Protein AF-A0AAE0REN6-F1 (afdb_monomer_lite)

Secondary structure (DSSP, 8-state):
-EEEE----SSS---EEEEEEEETTTTEEEEEEE--S----S-----S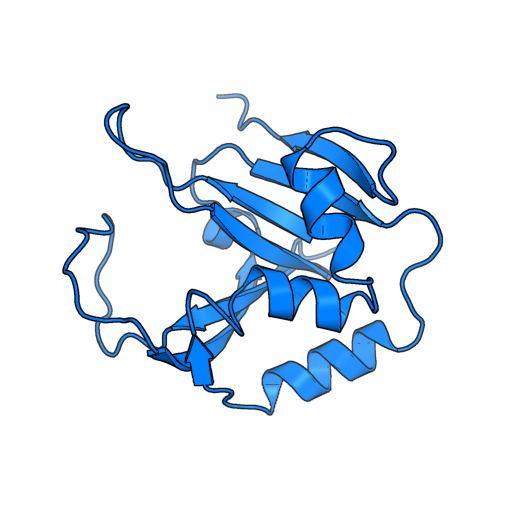--SEEEEEEEEEEHHHHHTTS-EEEEEESSPPPTTHHHHHHHHTT--PEEESSSSSHHHHHHHHTT--THHHHHHHHTSS-SEEEEEE----

Foldseek 3Di:
DKKAWDDDPPDDDTDIFDWDQPDPVQQKTKWKDAPDPDDDDDDPDDDDDPQKHWMAIDIDHPCVVHPQTKMKDWAQADDQDPCLVVLSVVVNVDRDMDGPPPHHRVNSRCSSRVHDCVQVVCVVVVDDHSTDMDIDHPPD

Structure (mmCIF, N/CA/C/O backbone):
data_AF-A0AAE0REN6-F1
#
_entry.id   AF-A0AAE0REN6-F1
#
loop_
_atom_site.group_PDB
_atom_site.id
_atom_site.type_symbol
_atom_site.label_atom_id
_atom_site.label_alt_id
_atom_site.label_comp_id
_atom_site.label_asym_id
_atom_site.label_entity_id
_atom_site.label_seq_id
_atom_site.pdbx_PDB_ins_code
_atom_site.Cartn_x
_atom_site.Cartn_y
_atom_site.Cartn_z
_atom_site.occupancy
_atom_site.B_iso_or_equiv
_atom_site.auth_seq_id
_atom_site.auth_comp_id
_atom_site.auth_asym_id
_atom_site.auth_atom_id
_atom_site.pdbx_PDB_model_num
ATOM 1 N N . MET A 1 1 ? -3.403 2.922 3.551 1.00 88.00 1 MET A N 1
ATOM 2 C CA . MET A 1 1 ? -2.398 2.866 2.470 1.00 88.00 1 MET A CA 1
ATOM 3 C C . MET A 1 1 ? -2.086 4.286 2.042 1.00 88.00 1 MET A C 1
ATOM 5 O O . MET A 1 1 ? -3.003 5.085 1.962 1.00 88.00 1 MET A O 1
ATOM 9 N N . VAL A 1 2 ? -0.824 4.604 1.794 1.00 85.62 2 VAL A N 1
ATOM 10 C CA . VAL A 1 2 ? -0.364 5.887 1.260 1.00 85.62 2 VAL A CA 1
ATOM 11 C C . VAL A 1 2 ? 0.095 5.655 -0.170 1.00 85.62 2 VAL A C 1
ATOM 13 O O . VAL A 1 2 ? 0.844 4.714 -0.417 1.00 85.62 2 VAL A O 1
ATOM 16 N N . LYS A 1 3 ? -0.367 6.488 -1.099 1.00 86.56 3 LYS A N 1
ATOM 17 C CA . LYS A 1 3 ? 0.061 6.515 -2.498 1.00 86.56 3 LYS A CA 1
ATOM 18 C C . LYS A 1 3 ? 0.764 7.838 -2.752 1.00 86.56 3 LYS A C 1
ATOM 20 O O . LYS A 1 3 ? 0.132 8.889 -2.662 1.00 86.56 3 LYS A O 1
ATOM 25 N N . CYS A 1 4 ? 2.037 7.775 -3.106 1.00 83.12 4 CYS A N 1
ATOM 26 C CA . CYS A 1 4 ? 2.821 8.936 -3.490 1.00 83.12 4 CYS A CA 1
ATOM 27 C C . CYS A 1 4 ? 3.056 8.928 -5.006 1.00 83.12 4 CYS A C 1
ATOM 29 O O . CYS A 1 4 ? 3.311 7.871 -5.590 1.00 83.12 4 CYS A O 1
ATOM 31 N N . GLY A 1 5 ? 2.924 10.086 -5.655 1.00 68.94 5 GLY A N 1
ATOM 32 C CA . GLY A 1 5 ? 3.314 10.253 -7.056 1.00 68.94 5 GLY A CA 1
ATOM 33 C C . GLY A 1 5 ? 4.799 10.579 -7.172 1.00 68.94 5 GLY A C 1
ATOM 34 O O . GLY A 1 5 ? 5.310 11.381 -6.395 1.00 68.94 5 GLY A O 1
ATOM 35 N N . SER A 1 6 ? 5.493 9.996 -8.150 1.00 57.34 6 SER A N 1
ATOM 36 C CA . SER A 1 6 ? 6.820 10.485 -8.525 1.00 57.34 6 SER A CA 1
ATOM 37 C C . SER A 1 6 ? 6.697 11.881 -9.144 1.00 57.34 6 SER A C 1
ATOM 39 O O . SER A 1 6 ? 5.982 12.059 -10.131 1.00 57.34 6 SER A O 1
ATOM 41 N N . SER A 1 7 ? 7.392 12.873 -8.583 1.00 48.06 7 SER A N 1
ATOM 42 C CA . SER A 1 7 ? 7.607 14.165 -9.239 1.00 48.06 7 SER A CA 1
ATOM 43 C C . SER A 1 7 ? 8.411 13.938 -10.513 1.00 48.06 7 SER A C 1
ATOM 45 O O . SER A 1 7 ? 9.617 13.712 -10.486 1.00 48.06 7 SER A O 1
ATOM 47 N N . SER A 1 8 ? 7.734 13.987 -11.649 1.00 45.44 8 SER A N 1
ATOM 48 C CA . SER A 1 8 ? 8.374 14.299 -12.918 1.00 45.44 8 SER A CA 1
ATOM 49 C C . SER A 1 8 ? 7.598 15.451 -13.519 1.00 45.44 8 SER A C 1
ATOM 51 O O . SER A 1 8 ? 6.374 15.353 -13.625 1.00 45.44 8 SER A O 1
ATOM 53 N N . ASP A 1 9 ? 8.311 16.514 -13.874 1.00 40.34 9 ASP A N 1
ATOM 54 C CA . ASP A 1 9 ? 7.831 17.802 -14.376 1.00 40.34 9 ASP A CA 1
ATOM 55 C C . ASP A 1 9 ? 7.038 17.698 -15.700 1.00 40.34 9 ASP A C 1
ATOM 57 O O . ASP A 1 9 ? 7.424 18.226 -16.738 1.00 40.34 9 ASP A O 1
ATOM 61 N N . GLY A 1 10 ? 5.894 17.010 -15.677 1.00 42.62 10 GLY A N 1
ATOM 62 C CA . GLY A 1 10 ? 4.833 17.129 -16.673 1.00 42.62 10 GLY A CA 1
ATOM 63 C C . GLY A 1 10 ? 5.034 16.445 -18.030 1.00 42.62 10 GLY A C 1
ATOM 64 O O . GLY A 1 10 ? 4.489 16.955 -19.003 1.00 42.62 10 GLY A O 1
ATOM 65 N N . SER A 1 11 ? 5.742 15.310 -18.150 1.00 41.16 11 SER A N 1
ATOM 66 C CA . SER A 1 11 ? 5.912 14.665 -19.477 1.00 41.16 11 SER A CA 1
ATOM 67 C C . SER A 1 11 ? 5.836 13.124 -19.541 1.00 41.16 11 SER A C 1
ATOM 69 O O . SER A 1 11 ? 6.298 12.515 -20.502 1.00 41.16 11 SER A O 1
ATOM 71 N N . GLY A 1 12 ? 5.212 12.445 -18.573 1.00 40.09 12 GLY A N 1
ATOM 72 C CA . GLY A 1 12 ? 4.959 10.999 -18.691 1.00 40.09 12 GLY A CA 1
ATOM 73 C C . GLY A 1 12 ? 3.935 10.461 -17.689 1.00 40.09 12 GLY A C 1
ATOM 74 O O . GLY A 1 12 ? 3.656 11.139 -16.698 1.00 40.09 12 GLY A O 1
ATOM 75 N N . PRO A 1 13 ? 3.352 9.265 -17.923 1.00 44.62 13 PRO A N 1
ATOM 76 C CA . PRO A 1 13 ? 2.513 8.603 -16.929 1.00 44.62 13 PRO A CA 1
ATOM 77 C C . PRO A 1 13 ? 3.385 8.280 -15.711 1.00 44.62 13 PRO A C 1
ATOM 79 O O . PRO A 1 13 ? 4.190 7.351 -15.737 1.00 44.62 13 PRO A O 1
ATOM 82 N N . GLY A 1 14 ? 3.284 9.108 -14.671 1.00 56.56 14 GLY A N 1
ATOM 83 C CA . GLY A 1 14 ? 4.078 8.962 -13.456 1.00 56.56 14 GLY A CA 1
ATOM 84 C C . GLY A 1 14 ? 3.857 7.594 -12.811 1.00 56.56 14 GLY A C 1
ATOM 85 O O . GLY A 1 14 ? 2.729 7.100 -12.745 1.00 56.56 14 GLY A O 1
ATOM 86 N N . TYR A 1 15 ? 4.936 6.979 -12.328 1.00 65.81 15 TYR A N 1
ATOM 87 C CA . TYR A 1 15 ? 4.833 5.782 -11.502 1.00 65.81 15 TYR A CA 1
ATOM 88 C C . TYR A 1 15 ? 4.342 6.181 -10.107 1.00 65.81 15 TYR A C 1
ATOM 90 O O . TYR A 1 15 ? 4.764 7.195 -9.547 1.00 65.81 15 TYR A O 1
ATOM 98 N N . TYR A 1 16 ? 3.429 5.393 -9.547 1.00 76.69 16 TYR A N 1
ATOM 99 C CA . TYR A 1 16 ? 2.941 5.603 -8.191 1.00 76.69 16 TYR A CA 1
ATOM 100 C C . TYR A 1 16 ? 3.556 4.578 -7.256 1.00 76.69 16 TYR A C 1
ATOM 102 O O . TYR A 1 16 ? 3.544 3.382 -7.542 1.00 76.69 16 TYR A O 1
ATOM 110 N N . HIS A 1 17 ? 4.032 5.047 -6.108 1.00 87.12 17 HIS A N 1
ATOM 111 C CA . HIS A 1 17 ? 4.580 4.188 -5.070 1.00 87.12 17 HIS A CA 1
ATOM 112 C C . HIS A 1 17 ? 3.618 4.081 -3.891 1.00 87.12 17 HIS A C 1
ATOM 114 O O . HIS A 1 17 ? 3.006 5.076 -3.494 1.00 87.12 17 HIS A O 1
ATOM 120 N N . ALA A 1 18 ? 3.469 2.876 -3.343 1.00 90.88 18 ALA A N 1
ATOM 121 C CA . ALA A 1 18 ? 2.508 2.587 -2.286 1.00 90.88 18 ALA A CA 1
ATOM 122 C C . ALA A 1 18 ? 3.176 2.054 -1.012 1.00 90.88 18 ALA A C 1
ATOM 124 O O . ALA A 1 18 ? 4.119 1.263 -1.057 1.00 90.88 18 ALA A O 1
ATOM 125 N N . GLY A 1 19 ? 2.650 2.484 0.132 1.00 93.19 19 GLY A N 1
ATOM 126 C CA . GLY A 1 19 ? 3.064 2.051 1.463 1.00 93.19 19 GLY A CA 1
ATOM 127 C C . GLY A 1 19 ? 1.889 2.015 2.437 1.00 93.19 19 GLY A C 1
ATOM 128 O O . GLY A 1 19 ? 0.757 2.373 2.098 1.00 93.19 19 GLY A O 1
ATOM 129 N N . VAL A 1 20 ? 2.120 1.568 3.667 1.00 93.88 20 VAL A N 1
ATOM 130 C CA . VAL A 1 20 ? 1.086 1.502 4.709 1.00 93.88 20 VAL A CA 1
ATOM 131 C C . VAL A 1 20 ? 1.605 2.140 5.989 1.00 93.88 20 VAL A C 1
ATOM 133 O O . VAL A 1 20 ? 2.709 1.820 6.415 1.00 93.88 20 VAL A O 1
ATOM 136 N N . TYR A 1 21 ? 0.799 2.999 6.619 1.00 92.69 21 TYR A N 1
ATOM 137 C CA . TYR A 1 21 ? 1.081 3.466 7.975 1.00 92.69 21 TYR A CA 1
ATOM 138 C C . TYR A 1 21 ? 1.134 2.277 8.932 1.00 92.69 21 TYR A C 1
ATOM 140 O O . TYR A 1 21 ? 0.168 1.522 9.044 1.00 92.69 21 TYR A O 1
ATOM 148 N N . CYS A 1 22 ? 2.270 2.095 9.598 1.00 90.12 22 CYS A N 1
ATOM 149 C CA . CYS A 1 22 ? 2.450 1.060 10.613 1.00 90.12 22 CYS A CA 1
ATOM 150 C C . CYS A 1 22 ? 2.600 1.610 12.036 1.00 90.12 22 CYS A C 1
ATOM 152 O O . CYS A 1 22 ? 2.576 0.813 12.977 1.00 90.12 22 CYS A O 1
ATOM 154 N N . SER A 1 23 ? 2.711 2.932 12.185 1.00 84.31 23 SER A N 1
ATOM 155 C CA . SER A 1 23 ? 2.671 3.662 13.453 1.00 84.31 23 SER A CA 1
ATOM 156 C C . SER A 1 23 ? 2.008 5.020 13.217 1.00 84.31 23 SER A C 1
ATOM 158 O O . SER A 1 23 ? 2.420 5.739 12.308 1.00 84.31 23 SER A O 1
ATOM 160 N N . GLU A 1 24 ? 0.969 5.349 13.987 1.00 71.69 24 GLU A N 1
ATOM 161 C CA . GLU A 1 24 ? 0.336 6.678 13.938 1.00 71.69 24 GLU A CA 1
ATOM 162 C C . GLU A 1 24 ? 1.143 7.704 14.740 1.00 71.69 24 GLU A C 1
ATOM 164 O O . GLU A 1 24 ? 1.259 8.848 14.322 1.00 71.69 24 GLU A O 1
ATOM 169 N N . GLU A 1 25 ? 1.748 7.286 15.855 1.00 81.94 25 GLU A N 1
ATOM 170 C CA . GLU A 1 25 ? 2.520 8.168 16.740 1.00 81.94 25 GLU A CA 1
ATOM 171 C C . GLU A 1 25 ? 3.847 8.615 16.113 1.00 81.94 25 GLU A C 1
ATOM 173 O O . GLU A 1 25 ? 4.308 9.725 16.358 1.00 81.94 25 GLU A O 1
ATOM 178 N N . GLU A 1 26 ? 4.457 7.752 15.299 1.00 84.81 26 GLU A N 1
ATOM 179 C CA . GLU A 1 26 ? 5.780 7.978 14.698 1.00 84.81 26 GLU A CA 1
ATOM 180 C C . GLU A 1 26 ? 5.707 8.272 13.189 1.00 84.81 26 GLU A C 1
ATOM 182 O O . GLU A 1 26 ? 6.739 8.339 12.522 1.00 84.81 26 GLU A O 1
ATOM 187 N N . GLU A 1 27 ?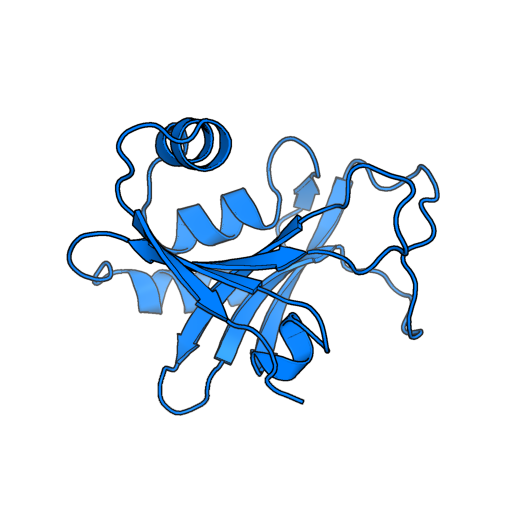 4.492 8.381 12.636 1.00 89.19 27 GLU A N 1
ATOM 188 C CA . GLU A 1 27 ? 4.224 8.596 11.206 1.00 89.19 27 GLU A CA 1
ATOM 189 C C . GLU A 1 27 ? 5.021 7.651 10.275 1.00 89.19 27 GLU A C 1
ATOM 191 O O . GLU A 1 27 ? 5.458 8.017 9.177 1.00 89.19 27 GLU A O 1
ATOM 196 N N . GLU A 1 28 ? 5.220 6.405 10.714 1.00 93.00 28 GLU A N 1
ATOM 197 C CA . GLU A 1 28 ? 6.016 5.415 9.989 1.00 93.00 28 GLU A CA 1
ATOM 198 C C . GLU A 1 28 ? 5.217 4.744 8.871 1.00 93.00 28 GLU A C 1
ATOM 200 O O . GLU A 1 28 ? 4.129 4.199 9.088 1.00 93.00 28 GLU A O 1
ATOM 205 N N . ILE A 1 29 ? 5.835 4.660 7.696 1.00 93.81 29 ILE A N 1
ATOM 206 C CA . ILE A 1 29 ? 5.364 3.931 6.525 1.00 93.81 29 ILE A CA 1
ATOM 207 C C . ILE A 1 29 ? 6.220 2.685 6.313 1.00 93.81 29 ILE A C 1
ATOM 209 O O . ILE A 1 29 ? 7.427 2.780 6.089 1.00 93.81 29 ILE A O 1
ATOM 213 N N . ILE A 1 30 ? 5.583 1.511 6.290 1.00 94.62 30 ILE A N 1
ATOM 214 C CA . ILE A 1 30 ? 6.184 0.295 5.737 1.00 94.62 30 ILE A CA 1
ATOM 215 C C . ILE A 1 30 ? 5.906 0.218 4.234 1.00 94.62 30 ILE A C 1
ATOM 217 O O . ILE A 1 30 ? 4.764 0.371 3.792 1.00 94.62 30 ILE A O 1
ATOM 221 N N . HIS A 1 31 ? 6.941 -0.033 3.439 1.00 92.94 31 HIS A N 1
ATOM 222 C CA . HIS A 1 31 ? 6.827 -0.126 1.987 1.00 92.94 31 HIS A CA 1
ATOM 223 C C . HIS A 1 31 ? 7.741 -1.198 1.398 1.00 92.94 31 HIS A C 1
ATOM 225 O O . HIS A 1 31 ? 8.684 -1.662 2.040 1.00 92.94 31 HIS A O 1
ATOM 231 N N . PHE A 1 32 ? 7.450 -1.576 0.154 1.00 91.19 32 PHE A N 1
ATOM 232 C CA . PHE A 1 32 ? 8.187 -2.584 -0.598 1.00 91.19 32 PHE A CA 1
ATOM 233 C C . PHE A 1 32 ? 8.715 -1.990 -1.900 1.00 91.19 32 PHE A C 1
ATOM 235 O O . PHE A 1 32 ? 7.959 -1.366 -2.636 1.00 91.19 32 PHE A O 1
ATOM 242 N N . THR A 1 33 ? 10.009 -2.138 -2.162 1.00 86.31 33 THR A N 1
ATOM 243 C CA . THR A 1 33 ? 10.705 -1.558 -3.322 1.00 86.31 33 THR A CA 1
ATOM 244 C C . THR A 1 33 ? 11.739 -2.539 -3.870 1.00 86.31 33 THR A C 1
ATOM 246 O O . THR A 1 33 ? 12.022 -3.548 -3.237 1.00 86.31 33 THR A O 1
ATOM 249 N N . VAL A 1 34 ? 12.331 -2.257 -5.025 1.00 81.75 34 VAL A N 1
ATOM 250 C CA . VAL A 1 34 ? 13.469 -3.029 -5.545 1.00 81.75 34 VAL A CA 1
ATOM 251 C C . VAL A 1 34 ? 14.726 -2.729 -4.716 1.00 81.75 34 VAL A C 1
ATOM 253 O O . VAL A 1 34 ? 15.005 -1.567 -4.415 1.00 81.75 34 VAL A O 1
ATOM 256 N N . SER A 1 35 ? 15.508 -3.756 -4.365 1.00 68.25 35 SER A N 1
ATOM 257 C CA . SER A 1 35 ? 16.875 -3.606 -3.852 1.00 68.25 35 SER A CA 1
ATOM 258 C C . SER A 1 35 ? 17.787 -3.120 -4.975 1.00 68.25 35 SER A C 1
ATOM 260 O O . SER A 1 35 ? 18.421 -3.909 -5.672 1.00 68.25 35 SER A O 1
ATOM 262 N N . THR A 1 36 ? 17.882 -1.810 -5.169 1.00 59.44 36 THR A N 1
ATOM 263 C CA . THR A 1 36 ? 18.926 -1.245 -6.023 1.00 59.44 36 THR A CA 1
ATOM 264 C C . THR A 1 36 ? 20.214 -1.148 -5.215 1.00 59.44 36 THR A C 1
ATOM 266 O O . THR A 1 36 ? 20.299 -0.368 -4.269 1.00 59.44 36 THR A O 1
ATOM 269 N N . SER A 1 37 ? 21.250 -1.890 -5.606 1.00 45.25 37 SER A N 1
ATOM 270 C CA . SER A 1 37 ? 22.622 -1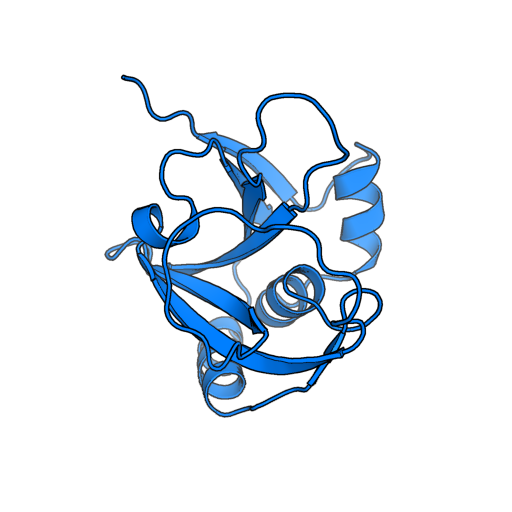.763 -5.081 1.00 45.25 37 SER A CA 1
ATOM 271 C C . SER A 1 37 ? 23.300 -0.433 -5.469 1.00 45.25 37 SER A C 1
ATOM 273 O O . SER A 1 37 ? 24.505 -0.393 -5.701 1.00 45.25 37 SER A O 1
ATOM 275 N N . GLN A 1 38 ? 22.540 0.657 -5.592 1.00 40.22 38 GLN A N 1
ATOM 276 C CA . GLN A 1 38 ? 23.020 1.995 -5.914 1.00 40.22 38 GLN A CA 1
ATOM 277 C C . GLN A 1 38 ? 22.314 3.003 -5.012 1.00 40.22 38 GLN A C 1
ATOM 279 O O . GLN A 1 38 ? 21.219 3.483 -5.291 1.00 40.22 38 GLN A O 1
ATOM 284 N N . SER A 1 39 ? 22.981 3.328 -3.909 1.00 47.12 39 SER A N 1
ATOM 285 C CA . SER A 1 39 ? 22.777 4.595 -3.223 1.00 47.12 39 SER A CA 1
ATOM 286 C C . SER A 1 39 ? 23.224 5.721 -4.152 1.00 47.12 39 SER A C 1
ATOM 288 O O . SER A 1 39 ? 24.420 5.964 -4.294 1.00 47.12 39 SER A O 1
ATOM 290 N N . SER A 1 40 ? 22.290 6.428 -4.778 1.00 34.53 40 SER A N 1
ATOM 291 C CA . SER A 1 40 ? 22.430 7.866 -5.038 1.00 34.53 40 SER A CA 1
ATOM 292 C C . SER A 1 40 ? 21.051 8.459 -5.295 1.00 34.53 40 SER A C 1
ATOM 294 O O . SER A 1 40 ? 20.351 8.052 -6.213 1.00 34.53 40 SER A O 1
ATOM 296 N N . SER A 1 41 ? 20.673 9.392 -4.427 1.00 38.38 41 SER A N 1
ATOM 297 C CA . SER A 1 41 ? 19.944 10.622 -4.748 1.00 38.38 41 SER A CA 1
ATOM 298 C C . SER A 1 41 ? 19.245 10.705 -6.113 1.00 38.38 41 SER A C 1
ATOM 300 O O . SER A 1 41 ? 19.910 10.777 -7.141 1.00 38.38 41 SER A O 1
ATOM 302 N N . SER A 1 42 ? 17.931 10.920 -6.046 1.00 45.66 42 SER A N 1
ATOM 303 C CA . SER A 1 42 ? 17.201 11.858 -6.909 1.00 45.66 42 SER A CA 1
ATOM 304 C C . SER A 1 42 ? 17.140 11.533 -8.407 1.00 45.66 42 SER A C 1
ATOM 306 O O . SER A 1 42 ? 18.105 11.686 -9.146 1.00 45.66 42 SER A O 1
ATOM 308 N N . GLY A 1 43 ? 15.929 11.229 -8.879 1.00 37.16 43 GLY A N 1
ATOM 309 C CA . GLY A 1 43 ? 15.599 11.209 -10.304 1.00 37.16 43 GLY A CA 1
ATOM 310 C C . GLY A 1 43 ? 15.633 9.809 -10.896 1.00 37.16 43 GLY A C 1
ATOM 311 O O . GLY A 1 43 ? 16.648 9.354 -11.416 1.00 37.16 43 GLY A O 1
ATOM 312 N N . SER A 1 44 ? 14.483 9.135 -10.855 1.00 40.94 44 SER A N 1
ATOM 313 C CA . SER A 1 44 ? 14.234 7.910 -11.609 1.00 40.94 44 SER A CA 1
ATOM 314 C C . SER A 1 44 ? 14.341 8.203 -13.108 1.00 40.94 44 SER A C 1
ATOM 316 O O . SER A 1 44 ? 13.361 8.526 -13.773 1.00 40.94 44 SER A O 1
ATOM 318 N N . THR A 1 45 ? 15.549 8.088 -13.654 1.00 38.16 45 THR A N 1
ATOM 319 C CA . THR A 1 45 ? 15.738 7.873 -15.083 1.00 38.16 45 THR A CA 1
ATOM 320 C C . THR A 1 45 ? 15.248 6.466 -15.383 1.00 38.16 45 THR A C 1
ATOM 322 O O . THR A 1 45 ? 15.821 5.467 -14.945 1.00 38.16 45 THR A O 1
ATOM 325 N N . ALA A 1 46 ? 14.135 6.390 -16.111 1.00 55.84 46 ALA A N 1
ATOM 326 C CA . ALA A 1 46 ? 13.705 5.167 -16.754 1.00 55.84 46 ALA A CA 1
ATOM 327 C C . ALA A 1 46 ? 14.870 4.620 -17.594 1.00 55.84 46 ALA A C 1
ATOM 329 O O . ALA A 1 46 ? 15.229 5.174 -18.628 1.00 55.84 46 ALA A O 1
ATOM 330 N N . SER A 1 47 ? 15.464 3.529 -17.124 1.00 40.06 47 SER A N 1
ATOM 331 C CA . SER A 1 47 ? 16.374 2.685 -17.891 1.00 40.06 47 SER A CA 1
ATOM 332 C C . SER A 1 47 ? 15.910 1.236 -17.742 1.00 40.06 47 SER A C 1
ATOM 334 O O . SER A 1 47 ? 16.410 0.454 -16.947 1.00 40.06 47 SER A O 1
ATOM 336 N N . SER A 1 48 ? 14.809 0.943 -18.438 1.00 42.12 48 SER A N 1
ATOM 337 C CA . SER A 1 48 ? 14.593 -0.238 -19.292 1.00 42.12 48 SER A CA 1
ATOM 338 C C . SER A 1 48 ? 15.113 -1.638 -18.895 1.00 42.12 48 SER A C 1
ATOM 340 O O . SER A 1 48 ? 15.284 -2.443 -19.806 1.00 42.12 48 SER A O 1
ATOM 342 N N . SER A 1 49 ? 15.323 -1.981 -17.616 1.00 45.94 49 SER A N 1
ATOM 343 C CA . SER A 1 49 ? 15.829 -3.329 -17.262 1.00 45.94 49 SER A CA 1
ATOM 344 C C . SER A 1 49 ? 15.312 -3.972 -15.967 1.00 45.94 49 SER A C 1
ATOM 346 O O . SER A 1 49 ? 15.740 -5.079 -15.656 1.00 45.94 49 SER A O 1
ATOM 348 N N . PHE A 1 50 ? 14.391 -3.369 -15.212 1.00 54.81 50 PHE A N 1
ATOM 349 C CA . PHE A 1 50 ? 13.902 -3.973 -13.959 1.00 54.81 50 PHE A CA 1
ATOM 350 C C . PHE A 1 50 ? 12.469 -4.488 -14.107 1.00 54.81 50 PHE A C 1
ATOM 352 O O . PHE A 1 50 ? 11.536 -3.919 -13.550 1.00 54.81 50 PHE A O 1
ATOM 359 N N . SER A 1 51 ? 12.281 -5.544 -14.902 1.00 61.75 51 SER A N 1
ATOM 360 C CA . SER A 1 51 ? 11.006 -6.280 -14.938 1.00 61.75 51 SER A CA 1
ATOM 361 C C . SER A 1 51 ? 10.761 -6.982 -13.600 1.00 61.75 51 SER A C 1
ATOM 363 O O . SER A 1 51 ? 9.665 -6.894 -13.049 1.00 61.75 51 SER A O 1
ATOM 365 N N . SER A 1 52 ? 11.820 -7.586 -13.050 1.00 66.06 52 SER A N 1
ATOM 366 C CA . SER A 1 52 ? 11.843 -8.189 -11.725 1.00 66.06 52 SER A CA 1
ATOM 367 C C . SER A 1 52 ? 13.232 -8.085 -11.078 1.00 66.06 52 SER A C 1
ATOM 369 O O . SER A 1 52 ? 14.231 -7.810 -11.750 1.00 66.06 52 SER A O 1
ATOM 371 N N . GLY A 1 53 ? 13.310 -8.252 -9.759 1.00 76.81 53 GLY A N 1
ATOM 372 C CA . GLY A 1 53 ? 14.572 -8.262 -9.017 1.00 76.81 53 GLY A CA 1
ATOM 373 C C . GLY A 1 53 ? 14.376 -8.500 -7.520 1.00 76.81 53 GLY A C 1
ATOM 374 O O . GLY A 1 53 ? 13.238 -8.528 -7.051 1.00 76.81 53 GLY A O 1
ATOM 375 N N . PRO A 1 54 ? 15.453 -8.667 -6.729 1.00 81.25 54 PRO A N 1
ATOM 376 C CA . PRO A 1 54 ? 15.322 -8.835 -5.286 1.00 81.25 54 PRO A CA 1
ATOM 377 C C . PRO A 1 54 ? 14.607 -7.621 -4.693 1.00 81.25 54 PRO A C 1
ATOM 379 O O . PRO A 1 54 ? 15.014 -6.477 -4.898 1.00 81.25 54 PRO A O 1
ATOM 382 N N . GLY A 1 55 ? 13.510 -7.870 -3.990 1.00 84.12 55 GLY A N 1
ATOM 383 C CA . GLY A 1 55 ? 12.742 -6.837 -3.330 1.00 84.12 55 GLY A CA 1
ATOM 384 C C . GLY A 1 55 ? 13.227 -6.579 -1.906 1.00 84.12 55 GLY A C 1
ATOM 385 O O . GLY A 1 55 ? 13.784 -7.445 -1.231 1.00 84.12 55 GLY A O 1
ATOM 386 N N . PHE A 1 56 ? 12.956 -5.373 -1.428 1.00 86.44 56 PHE A N 1
ATOM 387 C CA . PHE A 1 56 ? 13.318 -4.878 -0.113 1.00 86.44 56 PHE A CA 1
ATOM 388 C C . PHE A 1 56 ? 12.099 -4.301 0.593 1.00 86.44 56 PHE A C 1
ATOM 390 O O . PHE A 1 56 ? 11.404 -3.440 0.049 1.00 86.44 56 PHE A O 1
ATOM 397 N N . VAL A 1 57 ? 11.860 -4.757 1.822 1.00 90.75 57 VAL A N 1
ATOM 398 C CA . VAL A 1 57 ? 10.846 -4.186 2.711 1.00 90.75 57 VAL A CA 1
ATOM 399 C C . VAL A 1 57 ? 11.540 -3.245 3.687 1.00 90.75 57 VAL A C 1
ATOM 401 O O . VAL A 1 57 ? 12.469 -3.650 4.384 1.00 90.75 57 VAL A O 1
ATOM 404 N N . SER A 1 58 ? 11.073 -2.002 3.751 1.00 90.25 58 SER A N 1
ATOM 405 C CA . SER A 1 58 ? 11.632 -0.966 4.619 1.00 90.25 58 SER A CA 1
ATOM 406 C C . SER A 1 58 ? 10.546 -0.256 5.410 1.00 90.25 58 SER A C 1
ATOM 408 O O . SER A 1 58 ? 9.390 -0.202 4.984 1.00 90.25 58 SER A O 1
ATOM 410 N N . LYS A 1 59 ? 10.947 0.335 6.535 1.00 92.62 59 LYS A N 1
ATOM 411 C CA . LYS A 1 59 ? 10.165 1.316 7.279 1.00 92.62 59 LYS A CA 1
ATOM 412 C C . LYS A 1 59 ? 10.861 2.664 7.227 1.00 92.62 59 LYS A C 1
ATOM 414 O O . LYS A 1 59 ? 12.060 2.740 7.484 1.00 92.62 59 LYS A O 1
ATOM 419 N N . VAL A 1 60 ? 10.110 3.706 6.913 1.00 91.31 60 VAL A N 1
ATOM 420 C CA . VAL A 1 60 ? 10.611 5.080 6.848 1.00 91.31 60 VAL A CA 1
ATOM 421 C C . VAL A 1 60 ? 9.541 6.043 7.351 1.00 91.31 60 VAL A C 1
ATOM 423 O O . VAL A 1 60 ? 8.357 5.722 7.320 1.00 91.31 60 VAL A O 1
ATOM 426 N N . HIS A 1 61 ? 9.934 7.239 7.773 1.00 92.19 61 HIS A N 1
ATOM 427 C CA . HIS A 1 61 ? 8.982 8.310 8.075 1.00 92.19 61 HIS A CA 1
ATOM 428 C C . HIS A 1 61 ? 8.209 8.729 6.810 1.00 92.19 61 HIS A C 1
ATOM 430 O O . HIS A 1 61 ? 8.787 8.724 5.718 1.00 92.19 61 HIS A O 1
ATOM 436 N N . VAL A 1 62 ? 6.944 9.152 6.931 1.00 88.50 62 VAL A N 1
ATOM 437 C CA . VAL A 1 62 ? 6.119 9.576 5.778 1.00 88.50 62 VAL A CA 1
ATOM 438 C C . VAL A 1 62 ? 6.805 10.641 4.912 1.00 88.50 62 VAL A C 1
ATOM 440 O O . VAL A 1 62 ? 6.824 10.517 3.691 1.00 88.50 62 VAL A O 1
ATOM 443 N N . ASN A 1 63 ? 7.476 11.617 5.526 1.00 88.81 63 ASN A N 1
ATOM 444 C CA . ASN A 1 63 ? 8.253 12.639 4.808 1.00 88.81 63 ASN A CA 1
ATOM 445 C C . ASN A 1 63 ? 9.402 12.058 3.966 1.00 88.81 63 ASN A C 1
ATOM 447 O O . ASN A 1 63 ? 9.693 12.570 2.891 1.00 88.81 63 ASN A O 1
ATOM 451 N N . MET A 1 64 ? 10.055 10.981 4.415 1.00 88.44 64 MET A N 1
ATOM 452 C CA . MET A 1 64 ? 11.088 10.305 3.619 1.00 88.44 64 MET A CA 1
ATOM 453 C C . MET A 1 64 ? 10.460 9.463 2.502 1.00 88.44 64 MET A C 1
ATOM 455 O O . MET A 1 64 ? 11.026 9.366 1.417 1.00 88.44 64 MET A O 1
ATOM 459 N N . PHE A 1 65 ? 9.289 8.874 2.757 1.00 88.75 65 PHE A N 1
ATOM 460 C CA . PHE A 1 65 ? 8.546 8.097 1.767 1.00 88.75 65 PHE A CA 1
ATOM 461 C C . PHE A 1 65 ? 8.019 8.965 0.617 1.00 88.75 65 PHE A C 1
ATOM 463 O O . PHE A 1 65 ? 8.172 8.604 -0.549 1.00 88.75 65 PHE A O 1
ATOM 470 N N . CYS A 1 66 ? 7.396 10.100 0.944 1.00 85.00 66 CYS A N 1
ATOM 471 C CA . CYS A 1 66 ? 6.764 10.985 -0.031 1.00 85.00 66 CYS A CA 1
ATOM 472 C C . CYS A 1 66 ? 7.703 12.074 -0.566 1.00 85.00 66 CYS A C 1
ATOM 474 O O . CYS A 1 66 ? 7.467 12.607 -1.651 1.00 85.00 66 CYS A O 1
ATOM 476 N N . GLY A 1 67 ? 8.766 12.421 0.163 1.00 85.50 67 GLY A N 1
ATOM 477 C CA . GLY A 1 67 ? 9.557 13.613 -0.129 1.00 85.50 67 GLY A CA 1
ATOM 478 C C . GLY A 1 67 ? 8.678 14.865 -0.083 1.00 85.50 67 GLY A C 1
ATOM 479 O O . GLY A 1 67 ? 7.826 15.003 0.786 1.00 85.50 67 GLY A O 1
ATOM 480 N N . THR A 1 68 ? 8.844 15.753 -1.060 1.00 80.38 68 THR A N 1
ATOM 481 C CA . THR A 1 68 ? 8.018 16.962 -1.228 1.00 80.38 68 THR A CA 1
ATOM 482 C C . THR A 1 68 ? 6.761 16.724 -2.070 1.00 80.38 68 THR A C 1
ATOM 484 O O . THR A 1 68 ? 6.102 17.676 -2.483 1.00 80.38 68 THR A O 1
ATOM 487 N N . ASN A 1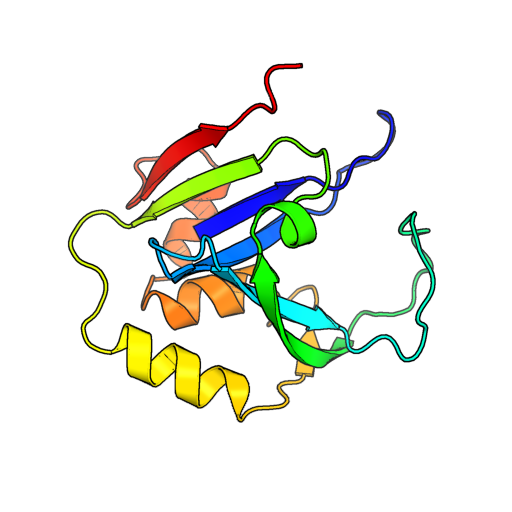 69 ? 6.446 15.471 -2.408 1.00 80.50 69 ASN A N 1
ATOM 488 C CA . ASN A 1 69 ? 5.343 15.162 -3.310 1.00 80.50 69 ASN A CA 1
ATOM 489 C C . ASN A 1 69 ? 4.004 15.143 -2.581 1.00 80.50 69 ASN A C 1
ATOM 491 O O . ASN A 1 69 ? 3.890 14.654 -1.456 1.00 80.50 69 ASN A O 1
ATOM 495 N N . LYS A 1 70 ? 2.961 15.564 -3.300 1.00 81.81 70 LYS A N 1
ATOM 496 C CA . LYS A 1 70 ? 1.572 15.326 -2.903 1.00 81.81 70 LYS A CA 1
ATOM 497 C C . LYS A 1 70 ? 1.311 13.828 -2.802 1.00 81.81 70 LYS A C 1
ATOM 499 O O . LYS A 1 70 ? 1.771 13.040 -3.640 1.00 81.81 70 LYS A O 1
ATOM 504 N N . PHE A 1 71 ? 0.529 13.435 -1.808 1.00 84.31 71 PHE A N 1
ATOM 505 C CA . PHE A 1 71 ? 0.163 12.039 -1.615 1.00 84.31 71 PHE A CA 1
ATOM 506 C C . PHE A 1 71 ? -1.302 11.884 -1.226 1.00 84.31 71 PHE A C 1
ATOM 508 O O . PHE A 1 71 ? -1.950 12.795 -0.713 1.00 84.31 71 PHE A O 1
ATOM 515 N N . ALA A 1 72 ? -1.829 10.695 -1.502 1.00 85.75 72 ALA A N 1
ATOM 516 C CA . ALA A 1 72 ? -3.180 10.308 -1.139 1.00 85.75 72 ALA A CA 1
ATOM 517 C C . ALA A 1 72 ? -3.138 9.197 -0.089 1.00 85.75 72 ALA A C 1
ATOM 519 O O . ALA A 1 72 ? -2.419 8.205 -0.241 1.00 85.75 72 ALA A O 1
ATOM 520 N N . ILE A 1 73 ? -3.937 9.346 0.962 1.00 87.69 73 ILE A N 1
ATOM 521 C CA . ILE A 1 73 ? -4.172 8.318 1.969 1.00 87.69 73 ILE A CA 1
ATOM 522 C C . ILE A 1 73 ? -5.483 7.618 1.626 1.00 87.69 73 ILE A C 1
ATOM 524 O O . ILE A 1 73 ? -6.535 8.241 1.567 1.00 87.69 73 ILE A O 1
ATOM 528 N N . TYR A 1 74 ? -5.413 6.306 1.445 1.00 85.50 74 TYR A N 1
ATOM 529 C CA . TYR A 1 74 ? -6.554 5.414 1.292 1.00 85.50 74 TYR A CA 1
ATOM 530 C C . TYR A 1 74 ? -6.731 4.643 2.593 1.00 85.50 74 TYR A C 1
ATOM 532 O O . TYR A 1 74 ? -5.939 3.746 2.916 1.00 85.50 74 TYR A O 1
ATOM 540 N N . ARG A 1 75 ? -7.762 4.988 3.357 1.00 83.62 75 ARG A N 1
ATOM 541 C CA . ARG A 1 75 ? -8.114 4.298 4.597 1.00 83.62 75 ARG A CA 1
ATOM 542 C C . ARG A 1 75 ? -9.109 3.193 4.290 1.00 83.62 75 ARG A C 1
ATOM 544 O O . ARG A 1 75 ? -10.168 3.481 3.758 1.00 83.62 75 ARG A O 1
ATOM 551 N N . LYS A 1 76 ? -8.770 1.944 4.620 1.00 80.81 76 LYS A N 1
ATOM 552 C CA . LYS A 1 76 ? -9.694 0.814 4.466 1.00 80.81 76 LYS A CA 1
ATOM 553 C C . LYS A 1 76 ? -10.913 1.051 5.357 1.00 80.81 76 LYS A C 1
ATOM 555 O O . LYS A 1 76 ? -10.747 1.367 6.533 1.00 80.81 76 LYS A O 1
ATOM 560 N N . ASN A 1 77 ? -12.105 0.879 4.802 1.00 77.69 77 ASN A N 1
ATOM 561 C CA . ASN A 1 77 ? -13.360 0.932 5.532 1.00 77.69 77 ASN A CA 1
ATOM 562 C C . ASN A 1 77 ? -13.406 -0.218 6.549 1.00 77.69 77 ASN A C 1
ATOM 564 O O . ASN A 1 77 ? -13.029 -1.360 6.255 1.00 77.69 77 ASN A O 1
ATOM 568 N N . GLY A 1 78 ? -13.882 0.093 7.753 1.00 78.69 78 GLY A N 1
ATOM 569 C CA . GLY A 1 78 ? -13.882 -0.831 8.884 1.00 78.69 78 GLY A CA 1
ATOM 570 C C . GLY A 1 78 ? -12.559 -0.853 9.649 1.00 78.69 78 GLY A C 1
ATOM 571 O O . GLY A 1 78 ? -11.715 0.033 9.522 1.00 78.69 78 GLY A O 1
ATOM 572 N N . GLU A 1 79 ? -12.400 -1.862 10.499 1.00 82.94 79 GLU A N 1
ATOM 573 C CA . GLU A 1 79 ? -11.244 -1.964 11.385 1.00 82.94 79 GLU A CA 1
ATOM 574 C C . GLU A 1 79 ? -9.991 -2.477 10.660 1.00 82.94 79 GLU A C 1
ATOM 576 O O . GLU A 1 79 ? -10.050 -3.223 9.671 1.00 82.94 79 GLU A O 1
ATOM 581 N N . ILE A 1 80 ? -8.829 -2.078 11.186 1.00 84.12 80 ILE A N 1
ATOM 582 C CA . ILE A 1 80 ? -7.539 -2.648 10.797 1.00 84.12 80 ILE A CA 1
ATOM 583 C C . ILE A 1 80 ? -7.550 -4.133 11.194 1.00 84.12 80 ILE A C 1
ATOM 585 O O . ILE A 1 80 ? -7.893 -4.442 12.337 1.00 84.12 80 ILE A O 1
ATOM 589 N N . PRO A 1 81 ? -7.161 -5.064 10.302 1.00 86.44 81 PRO A N 1
ATOM 590 C CA . PRO A 1 81 ? -7.131 -6.480 10.643 1.00 86.44 81 PRO A CA 1
ATOM 591 C C . PRO A 1 81 ? -6.283 -6.741 11.892 1.00 86.44 81 PRO A C 1
ATOM 593 O O . PRO A 1 81 ? -5.160 -6.247 12.004 1.00 86.44 81 PRO A O 1
ATOM 596 N N . THR A 1 82 ? -6.760 -7.588 12.805 1.00 90.75 82 THR A N 1
ATOM 597 C CA . THR A 1 82 ? -6.000 -7.982 14.010 1.00 90.75 82 THR A CA 1
ATOM 598 C C . THR A 1 82 ? -4.670 -8.669 13.668 1.00 90.75 82 THR A C 1
ATOM 600 O O . THR A 1 82 ? -3.713 -8.627 14.443 1.00 90.75 82 THR A O 1
ATOM 603 N N . SER A 1 83 ? -4.575 -9.246 12.466 1.00 90.12 83 SER A N 1
ATOM 604 C CA . SER A 1 83 ? -3.367 -9.840 11.891 1.00 90.12 83 SER A CA 1
ATOM 605 C C . SER A 1 83 ? -2.337 -8.813 11.405 1.00 90.12 83 SER A C 1
ATOM 607 O O . SER A 1 83 ? -1.183 -9.185 11.195 1.00 90.12 83 SER A O 1
ATOM 609 N N . PHE A 1 84 ? -2.681 -7.524 11.283 1.00 90.69 84 PHE A N 1
ATOM 610 C CA . PHE A 1 84 ? -1.833 -6.500 10.661 1.00 90.69 84 PHE A CA 1
ATOM 611 C C . PHE A 1 84 ? -0.421 -6.439 11.259 1.00 90.69 84 PHE A C 1
ATOM 613 O O . PHE A 1 84 ? 0.576 -6.535 10.542 1.00 90.69 84 PHE A O 1
ATOM 620 N N . ARG A 1 85 ? -0.302 -6.382 12.592 1.00 91.12 85 ARG A N 1
ATOM 621 C CA . ARG A 1 85 ? 1.009 -6.360 13.272 1.00 91.12 85 ARG A CA 1
ATOM 622 C C . ARG A 1 85 ? 1.826 -7.635 13.041 1.00 91.12 85 ARG A C 1
ATOM 624 O O . ARG A 1 85 ? 3.057 -7.591 13.050 1.00 91.12 85 ARG A O 1
ATOM 631 N N . ALA A 1 86 ? 1.174 -8.786 12.885 1.00 91.44 86 ALA A N 1
ATOM 632 C CA . ALA A 1 86 ? 1.856 -10.029 12.535 1.00 91.44 86 ALA A CA 1
ATOM 633 C C . ALA A 1 86 ? 2.304 -10.010 11.066 1.00 91.44 86 ALA A C 1
ATOM 635 O O . ALA A 1 86 ? 3.448 -10.362 10.784 1.00 91.44 86 ALA A O 1
ATOM 636 N N . ASN A 1 87 ? 1.459 -9.513 10.160 1.00 91.56 87 ASN A N 1
ATOM 637 C CA . ASN A 1 87 ? 1.761 -9.365 8.737 1.00 91.56 87 ASN A CA 1
ATOM 638 C C . ASN A 1 87 ? 2.972 -8.453 8.516 1.00 91.56 87 ASN A C 1
ATOM 640 O O . ASN A 1 87 ? 3.899 -8.850 7.818 1.00 91.56 87 ASN A O 1
ATOM 644 N N . VAL A 1 88 ? 3.026 -7.299 9.191 1.00 91.25 88 VAL A N 1
ATOM 645 C CA . VAL A 1 88 ? 4.168 -6.367 9.157 1.00 91.25 88 VAL A CA 1
ATOM 646 C C . VAL A 1 88 ? 5.463 -7.050 9.609 1.00 91.25 88 VAL A C 1
ATOM 648 O O . VAL A 1 88 ? 6.474 -6.999 8.910 1.00 91.25 88 VAL A O 1
ATOM 651 N N . ARG A 1 89 ? 5.444 -7.752 10.751 1.00 91.56 89 ARG A N 1
ATOM 652 C CA . ARG A 1 89 ? 6.630 -8.473 11.253 1.00 91.56 89 ARG A CA 1
ATOM 653 C C . ARG A 1 89 ? 7.071 -9.599 10.323 1.00 91.56 89 ARG A C 1
ATOM 655 O O . ARG A 1 89 ? 8.266 -9.843 10.195 1.00 91.56 89 ARG A O 1
ATOM 662 N N . ASN A 1 90 ? 6.126 -10.301 9.706 1.00 90.62 90 ASN A N 1
ATOM 663 C CA . ASN A 1 90 ? 6.424 -11.381 8.773 1.00 90.62 90 ASN A CA 1
ATOM 664 C C . ASN A 1 90 ? 6.962 -10.843 7.445 1.00 90.62 90 ASN A C 1
ATOM 666 O O . ASN A 1 90 ? 7.879 -11.436 6.890 1.00 90.62 90 ASN A O 1
ATOM 670 N N . ALA A 1 91 ? 6.431 -9.722 6.960 1.00 89.94 91 ALA A N 1
ATOM 671 C CA . ALA A 1 91 ? 6.899 -9.038 5.761 1.00 89.94 91 ALA A CA 1
ATOM 672 C C . ALA A 1 91 ? 8.369 -8.618 5.879 1.00 89.94 91 ALA A C 1
ATOM 674 O O . ALA A 1 91 ? 9.158 -8.947 5.002 1.00 89.94 91 ALA A O 1
ATOM 675 N N . MET A 1 92 ? 8.758 -7.999 6.999 1.00 89.12 92 MET A N 1
ATOM 676 C CA . MET A 1 92 ? 10.142 -7.564 7.258 1.00 89.12 92 MET A CA 1
ATOM 677 C C . MET A 1 92 ? 11.170 -8.709 7.299 1.00 89.12 92 MET A C 1
ATOM 679 O O . MET A 1 92 ? 12.367 -8.464 7.210 1.00 89.12 92 MET A O 1
ATOM 683 N N . LYS A 1 93 ? 10.727 -9.960 7.474 1.00 89.12 93 LYS A N 1
ATOM 684 C CA . LYS A 1 93 ? 11.604 -11.144 7.502 1.00 89.12 93 LYS A CA 1
ATOM 685 C C . LYS A 1 93 ? 11.790 -11.787 6.130 1.00 89.12 93 LYS A C 1
ATOM 687 O O . LYS A 1 93 ? 12.587 -12.713 6.002 1.00 89.12 93 LYS A O 1
ATOM 692 N N . LYS A 1 94 ? 11.007 -11.372 5.136 1.00 82.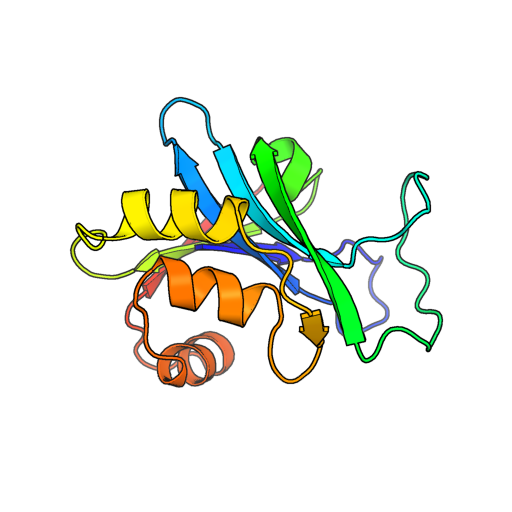81 94 LYS A N 1
ATOM 693 C CA . LYS A 1 94 ? 11.017 -11.949 3.793 1.00 82.81 94 LYS A CA 1
ATOM 694 C C . LYS A 1 94 ? 11.862 -11.080 2.868 1.00 82.81 94 LYS A C 1
ATOM 696 O O . LYS A 1 94 ? 11.915 -9.867 3.027 1.00 82.81 94 LYS A O 1
ATOM 701 N N . ILE A 1 95 ? 12.444 -11.717 1.859 1.00 80.50 95 ILE A N 1
ATOM 702 C CA . ILE A 1 95 ? 13.100 -11.055 0.728 1.00 80.50 95 ILE A CA 1
ATOM 703 C C . ILE A 1 95 ? 12.364 -11.528 -0.533 1.00 80.50 95 ILE A C 1
ATOM 705 O O . ILE A 1 95 ? 12.855 -12.418 -1.226 1.00 80.50 95 ILE A O 1
ATOM 709 N N . PRO A 1 96 ? 11.111 -11.081 -0.752 1.00 80.75 96 PRO A N 1
ATOM 710 C CA . PRO A 1 96 ? 10.357 -11.509 -1.920 1.00 80.75 96 PRO A CA 1
ATOM 711 C C . PRO A 1 96 ? 10.945 -10.880 -3.184 1.00 80.75 96 PRO A C 1
ATOM 713 O O . PRO A 1 96 ? 11.525 -9.794 -3.137 1.00 80.75 96 PRO A O 1
ATOM 716 N N . GLU A 1 97 ? 10.778 -11.553 -4.317 1.00 84.62 97 GLU A N 1
ATOM 717 C CA . GLU A 1 97 ? 11.092 -10.962 -5.613 1.00 84.62 97 GLU A CA 1
ATOM 718 C C . GLU A 1 97 ? 10.067 -9.865 -5.916 1.00 84.62 97 GLU A C 1
ATOM 720 O O . GLU A 1 97 ? 8.864 -10.041 -5.723 1.00 84.62 97 GLU A O 1
ATOM 725 N N . TYR A 1 98 ? 10.565 -8.699 -6.303 1.00 83.25 98 TYR A N 1
ATOM 726 C CA . TYR A 1 98 ? 9.753 -7.603 -6.789 1.00 83.25 98 TYR A CA 1
ATOM 727 C C . TYR A 1 98 ? 9.495 -7.829 -8.273 1.00 83.25 98 TYR A C 1
ATOM 729 O O . TYR A 1 98 ? 10.448 -8.038 -9.017 1.00 83.25 98 TYR A O 1
ATOM 737 N N . ASP A 1 99 ? 8.245 -7.712 -8.702 1.00 80.31 99 ASP A N 1
ATOM 738 C CA . ASP A 1 99 ? 7.850 -7.702 -10.110 1.00 80.31 99 ASP A CA 1
ATOM 739 C C . ASP A 1 99 ? 6.899 -6.524 -10.338 1.00 80.31 99 ASP A C 1
ATOM 741 O O . ASP A 1 99 ? 5.927 -6.349 -9.601 1.00 80.31 99 ASP A O 1
ATOM 745 N N . VAL A 1 100 ? 7.190 -5.682 -11.333 1.00 73.69 100 VAL A N 1
ATOM 746 C CA . VAL A 1 100 ? 6.410 -4.460 -11.600 1.00 73.69 100 VAL A CA 1
ATOM 747 C C . VAL A 1 100 ? 4.952 -4.776 -11.965 1.00 73.69 100 VAL A C 1
ATOM 749 O O . VAL A 1 100 ? 4.062 -3.984 -11.640 1.00 73.69 100 VAL A O 1
ATOM 752 N N . LEU A 1 101 ? 4.701 -5.913 -12.615 1.00 75.88 101 LEU A N 1
ATOM 753 C CA . LEU A 1 101 ? 3.400 -6.334 -13.130 1.00 75.88 101 LEU A CA 1
ATOM 754 C C . LEU A 1 101 ? 2.653 -7.277 -12.178 1.00 75.88 101 LEU A C 1
ATOM 756 O O . LEU A 1 101 ? 1.427 -7.197 -12.129 1.00 75.88 101 LEU A O 1
ATOM 760 N N . ASP A 1 102 ? 3.360 -8.127 -11.427 1.00 76.19 102 ASP A N 1
ATOM 761 C CA . ASP A 1 102 ? 2.743 -9.181 -10.602 1.00 76.19 102 ASP A CA 1
ATOM 762 C C . ASP A 1 102 ? 2.810 -8.900 -9.090 1.00 76.19 102 ASP A C 1
ATOM 764 O O . ASP A 1 102 ? 1.783 -8.762 -8.429 1.00 76.19 102 ASP A O 1
ATOM 768 N N . TYR A 1 103 ? 4.007 -8.736 -8.514 1.00 80.44 103 TYR A N 1
ATOM 769 C CA . TYR A 1 103 ? 4.183 -8.507 -7.074 1.00 80.44 103 TYR A CA 1
ATOM 770 C C . TYR A 1 103 ? 5.008 -7.246 -6.789 1.00 80.44 103 TYR A C 1
ATOM 772 O O . TYR A 1 103 ? 6.219 -7.282 -6.566 1.00 80.44 103 TYR A O 1
ATOM 780 N N . ASN A 1 104 ? 4.310 -6.109 -6.773 1.00 85.44 104 ASN A N 1
ATOM 781 C CA . ASN A 1 104 ? 4.872 -4.772 -6.562 1.00 85.44 104 ASN A CA 1
ATOM 782 C C . ASN A 1 104 ? 4.452 -4.151 -5.210 1.00 85.44 104 ASN A C 1
ATOM 784 O O . ASN A 1 104 ? 3.840 -4.792 -4.350 1.00 85.44 104 ASN A O 1
ATOM 788 N N . CYS A 1 105 ? 4.758 -2.864 -5.022 1.00 89.06 105 CYS A N 1
ATOM 789 C CA . CYS A 1 105 ? 4.431 -2.110 -3.809 1.00 89.06 105 CYS A CA 1
ATOM 790 C C . CYS A 1 105 ? 2.927 -2.073 -3.468 1.00 89.06 105 CYS A C 1
ATOM 792 O O . CYS A 1 105 ? 2.569 -2.086 -2.289 1.00 89.06 105 CYS A O 1
ATOM 794 N N . ILE A 1 106 ? 2.039 -2.087 -4.468 1.00 87.62 106 ILE A N 1
ATOM 795 C CA . ILE A 1 106 ? 0.585 -2.084 -4.258 1.00 87.62 106 ILE A CA 1
ATOM 796 C C . ILE A 1 106 ? 0.130 -3.451 -3.745 1.00 87.62 106 ILE A C 1
ATOM 798 O O . ILE A 1 106 ? -0.563 -3.526 -2.731 1.00 87.62 106 ILE A O 1
ATOM 802 N N . HIS A 1 107 ? 0.560 -4.533 -4.399 1.00 87.62 107 HIS A N 1
ATOM 803 C CA . HIS A 1 107 ? 0.239 -5.902 -3.981 1.00 87.62 107 HIS A CA 1
ATOM 804 C C . HIS A 1 107 ? 0.699 -6.168 -2.547 1.00 87.62 107 HIS A C 1
ATOM 806 O O . HIS A 1 107 ? -0.055 -6.696 -1.727 1.00 87.62 107 HIS A O 1
ATOM 812 N N . PHE A 1 108 ? 1.905 -5.706 -2.216 1.00 91.44 108 PHE A N 1
ATOM 813 C CA . PHE A 1 108 ? 2.435 -5.741 -0.863 1.00 91.44 108 PHE A CA 1
ATOM 814 C C . PHE A 1 108 ? 1.544 -4.995 0.145 1.00 91.44 108 PHE A C 1
ATOM 816 O O . PHE A 1 108 ? 1.158 -5.560 1.171 1.00 91.44 108 PHE A O 1
ATOM 823 N N . ALA A 1 109 ? 1.188 -3.738 -0.143 1.00 91.62 109 ALA A N 1
ATOM 824 C CA . ALA A 1 109 ? 0.363 -2.920 0.745 1.00 91.62 109 ALA A CA 1
ATOM 825 C C . ALA A 1 109 ? -1.022 -3.545 0.989 1.00 91.62 109 ALA A C 1
ATOM 827 O O . ALA A 1 109 ? -1.511 -3.560 2.121 1.00 91.62 109 ALA A O 1
ATOM 828 N N . MET A 1 110 ? -1.627 -4.114 -0.056 1.00 88.44 110 MET A N 1
ATOM 829 C CA . MET A 1 110 ? -2.912 -4.809 0.029 1.00 88.44 110 MET A CA 1
ATOM 830 C C . MET A 1 110 ? -2.821 -6.084 0.869 1.00 88.44 110 MET A C 1
ATOM 832 O O . MET A 1 110 ? -3.682 -6.315 1.718 1.00 88.44 110 MET A O 1
ATOM 836 N N . GLY A 1 111 ? -1.754 -6.870 0.695 1.00 89.31 111 GLY A N 1
ATOM 837 C CA . GLY A 1 111 ? -1.511 -8.076 1.486 1.00 89.31 111 GLY A CA 1
ATOM 838 C C . GLY A 1 111 ? -1.347 -7.790 2.980 1.00 89.31 111 GLY A C 1
ATOM 839 O O . GLY A 1 111 ? -1.837 -8.550 3.813 1.00 89.31 111 GLY A O 1
ATOM 840 N N . LEU A 1 112 ? -0.723 -6.665 3.348 1.00 91.12 112 LEU A N 1
ATOM 841 C CA . LEU A 1 112 ? -0.646 -6.248 4.752 1.00 91.12 112 LEU A CA 1
ATOM 842 C C . LEU A 1 112 ? -2.028 -5.945 5.343 1.00 91.12 112 LEU A C 1
ATOM 844 O O . LEU A 1 112 ? -2.296 -6.324 6.484 1.00 91.12 112 LEU A O 1
ATOM 848 N N . LEU A 1 113 ? -2.884 -5.277 4.566 1.00 89.12 113 LEU A N 1
ATOM 849 C CA . LEU A 1 113 ? -4.217 -4.821 4.970 1.00 89.12 113 LEU A CA 1
ATOM 850 C C . LEU A 1 113 ? -5.314 -5.888 4.831 1.00 89.12 113 LEU A C 1
ATOM 852 O O . LEU A 1 113 ? -6.480 -5.571 5.081 1.00 89.12 113 LEU A O 1
ATOM 856 N N . ASP A 1 114 ? -4.954 -7.112 4.431 1.00 86.75 114 ASP A N 1
ATOM 857 C CA . ASP A 1 114 ? -5.890 -8.201 4.118 1.00 86.75 114 ASP A CA 1
ATOM 858 C C . ASP A 1 114 ? -7.028 -7.730 3.191 1.00 86.75 114 ASP A C 1
ATOM 860 O O . ASP A 1 114 ? -8.216 -7.995 3.388 1.00 86.75 114 ASP A O 1
ATOM 864 N N . ALA A 1 115 ? -6.660 -6.904 2.210 1.00 80.75 115 ALA A N 1
ATOM 865 C CA . ALA A 1 115 ? -7.590 -6.280 1.286 1.00 80.75 115 ALA A CA 1
ATOM 866 C C . ALA A 1 115 ? -7.585 -7.034 -0.050 1.00 80.75 115 ALA A C 1
ATOM 868 O O . ALA A 1 115 ? -6.537 -7.426 -0.565 1.00 80.75 115 ALA A O 1
ATOM 869 N N . LYS A 1 116 ? -8.768 -7.230 -0.642 1.00 72.94 116 LYS A N 1
ATOM 870 C CA . LYS A 1 116 ? -8.901 -7.934 -1.925 1.00 72.94 116 LYS A CA 1
ATOM 871 C C . LYS A 1 116 ? -8.383 -7.063 -3.072 1.00 72.94 116 LYS A C 1
ATOM 873 O O . LYS A 1 116 ? -8.755 -5.899 -3.180 1.00 72.94 116 LYS A O 1
ATOM 878 N N . LEU A 1 117 ? -7.611 -7.650 -3.990 1.00 62.53 117 LEU A N 1
ATOM 879 C CA . LEU A 1 117 ? -7.070 -6.952 -5.170 1.00 62.53 117 LEU A CA 1
ATOM 880 C C . LEU A 1 117 ? -8.151 -6.385 -6.105 1.00 62.53 117 LEU A C 1
ATOM 882 O O . LEU A 1 117 ? -7.883 -5.423 -6.813 1.00 62.53 117 LEU A O 1
ATOM 886 N N . GLN A 1 118 ? -9.383 -6.909 -6.073 1.00 58.84 118 GLN A N 1
ATOM 887 C CA . GLN A 1 118 ? -10.513 -6.343 -6.831 1.00 58.84 118 GLN A CA 1
ATOM 888 C C . GLN A 1 118 ? -10.782 -4.868 -6.489 1.00 58.84 118 GLN A C 1
ATOM 890 O O . GLN A 1 118 ? -11.271 -4.120 -7.329 1.00 58.84 118 GLN A O 1
ATOM 895 N N . VAL A 1 119 ? -10.379 -4.429 -5.294 1.00 56.56 119 VAL A N 1
ATOM 896 C CA . VAL A 1 119 ? -10.474 -3.030 -4.874 1.00 56.56 119 VAL A CA 1
ATOM 897 C C . VAL A 1 119 ? -9.496 -2.129 -5.640 1.00 56.56 119 VAL A C 1
ATOM 899 O O . VAL A 1 119 ? -9.763 -0.945 -5.788 1.00 56.56 119 VAL A O 1
ATOM 902 N N . ILE A 1 120 ? -8.401 -2.660 -6.202 1.00 56.88 120 ILE A N 1
ATOM 903 C CA . ILE A 1 120 ? -7.461 -1.877 -7.025 1.00 56.88 120 ILE A CA 1
ATOM 904 C C . ILE A 1 120 ? -8.146 -1.376 -8.293 1.00 56.88 120 ILE A C 1
ATOM 906 O O . ILE A 1 120 ? -7.942 -0.225 -8.663 1.00 56.88 120 ILE A O 1
ATOM 910 N N . HIS A 1 121 ? -8.972 -2.207 -8.936 1.00 56.44 121 HIS A N 1
ATOM 911 C CA . HIS A 1 121 ? -9.687 -1.788 -10.137 1.00 56.44 121 HIS A CA 1
ATOM 912 C C . HIS A 1 121 ? -10.580 -0.590 -9.804 1.00 56.44 121 HIS A C 1
ATOM 914 O O . HIS A 1 121 ? -10.437 0.443 -10.436 1.00 56.44 121 HIS A O 1
ATOM 920 N N . SER A 1 122 ? -11.348 -0.654 -8.713 1.00 56.88 122 SER A N 1
ATOM 921 C CA . SER A 1 122 ? -12.195 0.450 -8.237 1.00 56.88 122 SER A CA 1
ATOM 922 C C . SER A 1 122 ? -11.414 1.688 -7.750 1.00 56.88 122 SER A C 1
ATOM 924 O O . SER A 1 122 ? -11.852 2.822 -7.966 1.00 56.88 122 SER A O 1
ATOM 926 N N . LEU A 1 123 ? -10.226 1.509 -7.153 1.00 54.91 123 LEU A N 1
ATOM 927 C CA . LEU A 1 123 ? -9.312 2.603 -6.783 1.00 54.91 123 LEU A CA 1
ATOM 928 C C . LEU A 1 123 ? -8.712 3.301 -8.013 1.00 54.91 123 LEU A C 1
ATOM 930 O O . LEU A 1 123 ? -8.352 4.476 -7.938 1.00 54.91 123 LEU A O 1
ATOM 934 N N . LEU A 1 124 ? -8.595 2.585 -9.133 1.00 55.94 124 LEU A N 1
ATOM 935 C CA . LEU A 1 124 ? -8.141 3.110 -10.420 1.00 55.94 124 LEU A CA 1
ATOM 936 C C . LEU A 1 124 ? -9.303 3.619 -11.295 1.00 55.94 124 LEU A C 1
ATOM 938 O O . LEU A 1 124 ? -9.073 4.494 -12.126 1.00 55.94 124 LEU A O 1
ATOM 942 N N . THR A 1 125 ? -10.531 3.117 -11.108 1.00 52.03 125 THR A N 1
ATOM 943 C CA . THR A 1 125 ? -11.712 3.434 -11.938 1.00 52.03 125 THR A CA 1
ATOM 944 C C . THR A 1 125 ? -12.767 4.313 -11.259 1.00 52.03 125 THR A C 1
ATOM 946 O O . THR A 1 125 ? -13.739 4.681 -11.910 1.00 52.03 125 THR A O 1
ATOM 949 N N . SER A 1 126 ? -12.574 4.729 -10.001 1.00 50.22 126 SER A N 1
ATOM 950 C CA . SER A 1 126 ? -13.494 5.626 -9.272 1.00 50.22 126 SER A CA 1
ATOM 951 C C . SER A 1 126 ? -14.923 5.068 -9.098 1.00 50.22 126 SER A C 1
ATOM 953 O O . SER A 1 126 ? -15.904 5.805 -9.122 1.00 50.22 126 SER A O 1
ATOM 955 N N . GLU A 1 127 ? -15.064 3.755 -8.895 1.00 47.94 127 GLU A N 1
ATOM 956 C CA . GLU A 1 127 ? -16.334 3.129 -8.483 1.00 47.94 127 GLU A CA 1
ATOM 957 C C . GLU A 1 127 ? -16.340 2.850 -6.970 1.00 47.94 127 GLU A C 1
ATOM 959 O O . GLU A 1 127 ? -15.282 2.867 -6.350 1.00 47.94 127 GLU A O 1
ATOM 964 N N . LYS A 1 128 ? -17.518 2.641 -6.347 1.00 47.06 128 LYS A N 1
ATOM 965 C CA . LYS A 1 128 ? -17.693 2.474 -4.881 1.00 47.06 128 LYS A CA 1
ATOM 966 C C . LYS A 1 128 ? -16.555 1.656 -4.252 1.00 47.06 128 LYS A C 1
ATOM 968 O O . LYS A 1 128 ? -16.441 0.455 -4.488 1.00 47.06 128 LYS A O 1
ATOM 973 N N . ASN A 1 129 ? -15.744 2.332 -3.444 1.00 56.03 129 ASN A N 1
ATOM 974 C CA . ASN A 1 129 ? -14.504 1.799 -2.901 1.00 56.03 129 ASN A CA 1
ATOM 975 C C . ASN A 1 129 ? -14.669 1.389 -1.437 1.00 56.03 129 ASN A C 1
ATOM 977 O O . ASN A 1 129 ? -15.271 2.112 -0.643 1.00 56.03 129 ASN A O 1
ATOM 981 N N . ASP A 1 130 ? -14.018 0.291 -1.053 1.00 63.06 130 ASP A N 1
ATOM 982 C CA . ASP A 1 130 ? -13.789 -0.090 0.350 1.00 63.06 130 ASP A CA 1
ATOM 983 C C . ASP A 1 130 ? -12.792 0.849 1.054 1.00 63.06 130 ASP A C 1
ATOM 985 O O . ASP A 1 130 ? -12.232 0.494 2.088 1.00 63.06 130 ASP A O 1
ATOM 989 N N . PHE A 1 131 ? -12.516 2.023 0.485 1.00 66.00 131 PHE A N 1
ATOM 990 C CA . PHE A 1 131 ? -11.554 2.975 1.004 1.00 66.00 131 PHE A CA 1
ATOM 991 C C . PHE A 1 131 ? -12.099 4.398 0.961 1.00 66.00 131 PHE A C 1
ATOM 993 O O . PHE A 1 131 ? -12.661 4.825 -0.048 1.00 66.00 131 PHE A O 1
ATOM 1000 N N . GLU A 1 132 ? -11.853 5.141 2.034 1.00 72.88 132 GLU A N 1
ATOM 1001 C CA . GLU A 1 132 ? -11.980 6.594 2.072 1.00 72.88 132 GLU A CA 1
ATOM 1002 C C . GLU A 1 132 ? -10.649 7.230 1.646 1.00 72.88 132 GLU A C 1
ATOM 1004 O O . GLU A 1 132 ? -9.575 6.753 2.034 1.00 72.88 132 GLU A O 1
ATOM 1009 N N . THR A 1 133 ? -10.706 8.276 0.818 1.00 73.19 133 THR A N 1
ATOM 1010 C CA . THR A 1 133 ? -9.519 8.931 0.253 1.00 73.19 133 THR A CA 1
ATOM 1011 C C . THR A 1 133 ? -9.341 10.330 0.825 1.00 73.19 133 THR A C 1
ATOM 1013 O O . THR A 1 133 ? -10.239 11.161 0.724 1.00 73.19 133 THR A O 1
ATOM 1016 N N . TYR A 1 134 ? -8.147 10.604 1.346 1.00 76.06 134 TYR A N 1
ATOM 1017 C CA . TYR A 1 134 ? -7.718 11.925 1.798 1.00 76.06 134 TYR A CA 1
ATOM 1018 C C . TYR A 1 134 ? -6.514 12.377 0.980 1.00 76.06 134 TYR A C 1
ATOM 1020 O O . TYR A 1 134 ? -5.602 11.587 0.733 1.00 76.06 134 TYR A O 1
ATOM 1028 N N . PHE A 1 135 ? -6.494 13.643 0.582 1.00 75.19 135 PHE A N 1
ATOM 1029 C CA . PHE A 1 135 ? -5.348 14.250 -0.088 1.00 75.19 135 PHE A CA 1
ATOM 1030 C C . PHE A 1 135 ? -4.572 15.083 0.921 1.00 75.19 135 PHE A C 1
ATOM 1032 O O . PHE A 1 135 ? -5.173 15.844 1.678 1.00 75.19 135 PHE A O 1
ATOM 1039 N N . HIS A 1 136 ? -3.254 14.913 0.938 1.00 69.25 136 HIS A N 1
ATOM 1040 C CA . HIS A 1 136 ? -2.368 15.733 1.745 1.00 69.25 136 HIS A CA 1
ATOM 1041 C C . HIS A 1 136 ? -1.471 16.543 0.814 1.00 69.25 136 HIS A C 1
ATOM 1043 O O . HIS A 1 136 ? -0.728 15.986 -0.003 1.00 69.25 136 HIS A O 1
ATOM 1049 N N . ASP A 1 137 ? -1.581 17.859 0.944 1.00 67.00 137 ASP A N 1
ATOM 1050 C CA . ASP A 1 137 ? -0.705 18.824 0.306 1.00 67.00 137 ASP A CA 1
ATOM 1051 C C . ASP A 1 137 ? 0.273 19.332 1.367 1.00 67.00 137 ASP A C 1
ATOM 1053 O O . ASP A 1 137 ? -0.125 19.615 2.496 1.00 67.00 137 ASP A O 1
ATOM 1057 N N . HIS A 1 138 ? 1.556 19.440 1.020 1.00 55.03 138 HIS A N 1
ATOM 1058 C CA . HIS A 1 138 ? 2.461 20.271 1.805 1.00 55.03 138 HIS A CA 1
ATOM 1059 C C . HIS A 1 138 ? 2.018 21.723 1.589 1.00 55.03 138 HIS A C 1
ATOM 1061 O O . HIS A 1 138 ? 2.334 22.302 0.549 1.00 55.03 138 HIS A O 1
ATOM 1067 N N . ASP A 1 139 ? 1.250 22.286 2.524 1.00 50.00 139 ASP A N 1
ATOM 1068 C CA . ASP A 1 139 ? 1.056 23.736 2.583 1.00 50.00 139 ASP A CA 1
ATOM 1069 C C . ASP A 1 139 ? 2.439 24.371 2.797 1.00 50.00 139 ASP A C 1
ATOM 1071 O O . ASP A 1 139 ? 3.108 24.123 3.804 1.00 50.00 139 ASP A O 1
ATOM 1075 N N . THR A 1 140 ? 2.896 25.095 1.774 1.00 40.88 140 THR A N 1
ATOM 1076 C CA . THR A 1 140 ? 4.128 25.900 1.764 1.00 40.88 140 THR A CA 1
ATOM 1077 C C . THR A 1 140 ? 4.039 27.098 2.688 1.00 40.88 140 THR A C 1
ATOM 1079 O O . THR A 1 140 ? 2.982 27.768 2.643 1.00 40.88 140 THR A O 1
#

Sequence (140 aa):
MVKCGSSSDGSGPGYYHAGVYCSEEEEEIIHFTVSTSQSSSSGSTASS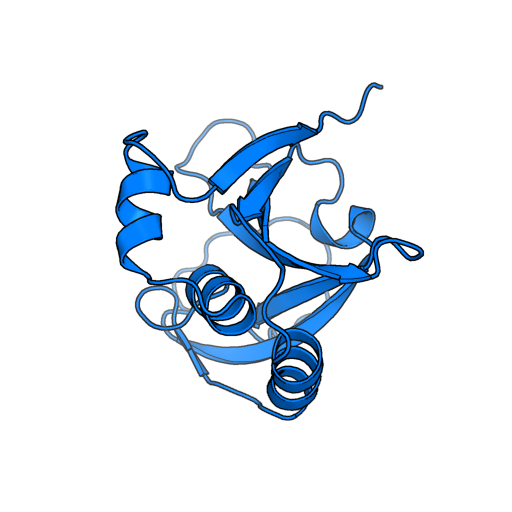SFSSGPGFVSKVHVNMFCGTNKFAIYRKNGEIPTSFRANVRNAMKKIPEYDVLDYNCIHFAMGLLDAKLQVIHSLLTSEKNDFETYFHDHDT

Organism: NCBI:txid175788

Radius of gyration: 15.01 Å; chains: 1; bounding box: 41×38×36 Å

InterPro domains:
  IPR007053 LRAT domain [PF04970] (12-112)

pLDDT: mean 73.82, std 17.79, range [34.53, 94.62]